Protein AF-A0AAJ5WQP6-F1 (afdb_monomer_lite)

Secondary structure (DSSP, 8-state):
----------SS-HHHHHHHHHSHHHHHHHT-S------STT--

Sequence (44 aa):
MPDIIHRIGIRSTAGAVYNAVATVEGLSNWWTNEVTGNEQVNEK

Organism: NCBI:txid3121375

pLDDT: mean 93.17, std 7.73, range [59.84, 98.31]

Foldseek 3Di:
DDDDDDDDDDPDDPVVVCCLPQDQVSCCVPPHVDGDDDSDDDDD

InterPro domains:
  IPR023393 START-like domain superfamily [G3DSA:3.30.530.20] (1-44)

Structure (mmCIF, N/CA/C/O backbone):
data_AF-A0AAJ5WQP6-F1
#
_entry.id   AF-A0AAJ5WQP6-F1
#
loop_
_atom_site.group_PDB
_atom_site.id
_atom_site.type_symbol
_atom_site.label_atom_id
_atom_site.label_alt_id
_atom_site.label_comp_id
_atom_site.label_asym_id
_atom_site.label_entity_id
_atom_site.label_seq_id
_atom_site.pdbx_PDB_ins_code
_atom_site.Cartn_x
_atom_site.Cartn_y
_atom_site.Cartn_z
_atom_site.occupancy
_atom_site.B_iso_or_equiv
_atom_site.auth_seq_id
_atom_site.auth_comp_id
_atom_site.auth_asym_id
_atom_site.auth_atom_id
_atom_site.pdbx_PDB_model_num
ATOM 1 N N . MET A 1 1 ? 8.222 -24.844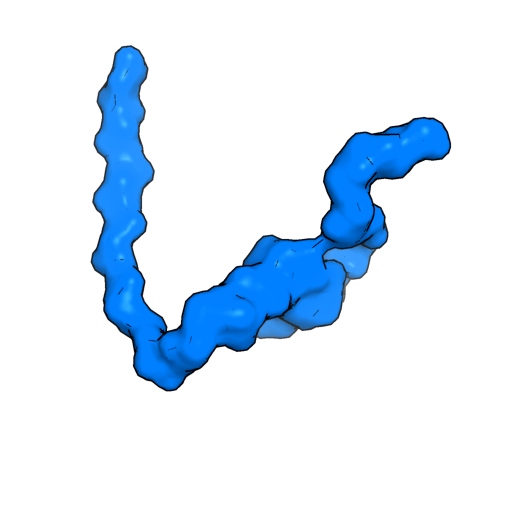 5.406 1.00 77.38 1 MET A N 1
ATOM 2 C CA . MET A 1 1 ? 6.845 -24.476 5.009 1.00 77.38 1 MET A CA 1
ATOM 3 C C . MET A 1 1 ? 6.878 -24.113 3.534 1.00 77.38 1 MET A C 1
ATOM 5 O O . MET A 1 1 ? 7.898 -23.574 3.128 1.00 77.38 1 MET A O 1
ATOM 9 N N . PRO A 1 2 ? 5.870 -24.478 2.728 1.00 87.62 2 PRO A N 1
ATOM 10 C CA . PRO A 1 2 ? 5.819 -24.085 1.323 1.00 87.62 2 PRO A CA 1
ATOM 11 C C . PRO A 1 2 ? 5.425 -22.610 1.182 1.00 87.62 2 PRO A C 1
ATOM 13 O O . PRO A 1 2 ? 4.502 -22.153 1.854 1.00 87.62 2 PRO A O 1
ATOM 16 N N . ASP A 1 3 ? 6.107 -21.894 0.292 1.00 94.75 3 ASP A N 1
ATOM 17 C CA . ASP A 1 3 ? 5.820 -20.494 -0.016 1.00 94.75 3 ASP A CA 1
ATOM 18 C C . ASP A 1 3 ? 4.839 -20.390 -1.190 1.00 94.75 3 ASP A C 1
ATOM 20 O O . ASP A 1 3 ? 4.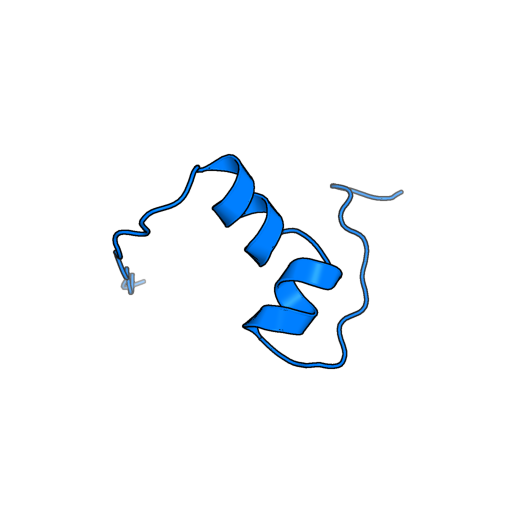993 -21.069 -2.207 1.00 94.75 3 ASP A O 1
ATOM 24 N N . ILE A 1 4 ? 3.850 -19.500 -1.079 1.00 95.06 4 ILE A N 1
ATOM 25 C CA . ILE A 1 4 ? 2.973 -19.121 -2.193 1.00 95.06 4 ILE A CA 1
ATOM 26 C C . ILE A 1 4 ? 3.357 -17.706 -2.622 1.00 95.06 4 ILE A C 1
ATOM 28 O O . ILE A 1 4 ? 3.025 -16.730 -1.952 1.00 95.06 4 ILE A O 1
ATOM 32 N N . ILE A 1 5 ? 4.065 -17.592 -3.748 1.00 95.62 5 ILE A N 1
ATOM 33 C CA . ILE A 1 5 ? 4.589 -16.316 -4.251 1.00 95.62 5 ILE A CA 1
ATOM 34 C C . ILE A 1 5 ? 3.820 -15.898 -5.505 1.00 95.62 5 ILE A C 1
ATOM 36 O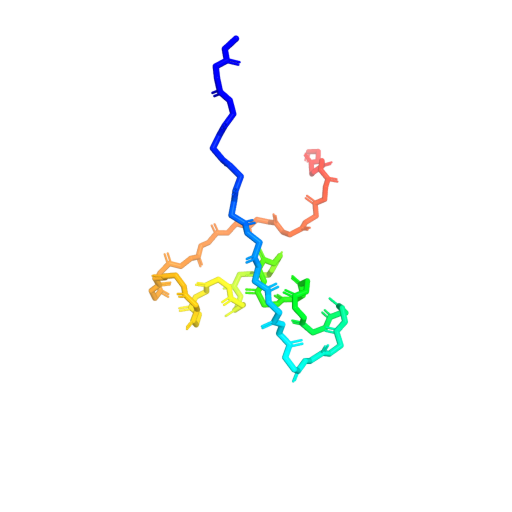 O . ILE A 1 5 ? 3.895 -16.559 -6.540 1.00 95.62 5 ILE A O 1
ATOM 40 N N . HIS A 1 6 ? 3.142 -14.753 -5.432 1.00 95.44 6 HIS A N 1
ATOM 41 C CA . HIS A 1 6 ? 2.526 -14.098 -6.585 1.00 95.44 6 HIS A CA 1
ATOM 42 C C . HIS A 1 6 ? 3.436 -12.972 -7.092 1.00 95.44 6 HIS A C 1
ATOM 44 O O . HIS A 1 6 ? 3.983 -12.203 -6.302 1.00 95.44 6 HIS A O 1
ATOM 50 N N . ARG A 1 7 ? 3.606 -12.858 -8.416 1.00 96.62 7 ARG A N 1
ATOM 51 C CA . ARG A 1 7 ? 4.368 -11.773 -9.057 1.00 96.62 7 ARG A CA 1
ATOM 52 C C . ARG A 1 7 ? 3.508 -11.129 -10.132 1.00 96.62 7 ARG A C 1
ATOM 54 O O . ARG A 1 7 ? 3.017 -11.823 -11.017 1.00 96.62 7 ARG A O 1
ATOM 61 N N . ILE A 1 8 ? 3.355 -9.812 -10.060 1.00 95.81 8 ILE A N 1
ATOM 62 C CA . ILE A 1 8 ? 2.580 -9.024 -11.020 1.00 95.81 8 ILE A CA 1
ATOM 63 C C . ILE A 1 8 ? 3.368 -7.778 -11.425 1.00 95.81 8 ILE A C 1
ATOM 65 O O . ILE A 1 8 ? 4.110 -7.214 -10.624 1.00 95.81 8 ILE A O 1
ATOM 69 N N . GLY A 1 9 ? 3.221 -7.363 -12.682 1.00 97.38 9 GLY A N 1
ATOM 70 C CA . GLY A 1 9 ? 3.753 -6.093 -13.169 1.00 97.38 9 GLY A CA 1
ATOM 71 C C . GLY A 1 9 ? 2.707 -4.993 -13.029 1.00 97.38 9 GLY A C 1
ATOM 72 O O . GLY A 1 9 ? 1.556 -5.190 -13.410 1.00 97.38 9 GLY A O 1
ATOM 73 N N . ILE A 1 10 ? 3.106 -3.829 -12.519 1.00 97.06 10 ILE A N 1
ATOM 74 C CA . ILE A 1 10 ? 2.230 -2.663 -12.360 1.00 97.06 10 ILE A CA 1
ATOM 75 C C . ILE A 1 10 ? 2.833 -1.504 -13.150 1.00 97.06 10 ILE A C 1
ATOM 77 O O . ILE A 1 10 ? 4.013 -1.191 -13.008 1.00 97.06 10 ILE A O 1
ATOM 81 N N . ARG A 1 11 ? 2.026 -0.853 -13.992 1.00 98.19 11 ARG A N 1
ATOM 82 C CA . ARG A 1 11 ? 2.434 0.332 -14.765 1.00 98.19 11 ARG A CA 1
ATOM 83 C C . ARG A 1 11 ? 2.337 1.597 -13.904 1.00 98.19 11 ARG A C 1
ATOM 85 O O . ARG A 1 11 ? 1.522 2.470 -14.175 1.00 98.19 11 ARG A O 1
ATOM 92 N N . SER A 1 12 ? 3.136 1.662 -12.845 1.00 97.50 12 SER A N 1
ATOM 93 C CA . SER A 1 12 ? 3.215 2.805 -11.931 1.00 97.50 12 SER A CA 1
ATOM 94 C C . SER A 1 12 ? 4.610 2.892 -11.305 1.00 97.50 12 SER A C 1
ATOM 96 O O . SER A 1 12 ? 5.418 1.972 -11.447 1.00 97.50 12 SER A O 1
ATOM 98 N N . THR A 1 13 ? 4.920 3.996 -10.627 1.00 98.31 13 THR A N 1
ATOM 99 C CA . THR A 1 13 ? 6.180 4.124 -9.884 1.00 98.31 13 THR A CA 1
ATOM 100 C C . THR A 1 13 ? 6.141 3.271 -8.617 1.00 98.31 13 THR A C 1
ATOM 102 O O . THR A 1 13 ? 5.081 3.055 -8.029 1.00 98.31 13 THR A O 1
ATOM 105 N N . ALA A 1 14 ? 7.307 2.816 -8.149 1.00 97.75 14 ALA A N 1
ATOM 106 C CA . ALA A 1 14 ? 7.392 2.031 -6.917 1.00 97.75 14 ALA A CA 1
ATOM 107 C C . ALA A 1 14 ? 6.815 2.782 -5.702 1.00 97.75 14 ALA A C 1
ATOM 109 O O . ALA A 1 14 ? 6.124 2.181 -4.889 1.00 97.75 14 ALA A O 1
ATOM 110 N N . GLY A 1 15 ? 7.036 4.100 -5.616 1.00 98.00 15 GLY A N 1
ATOM 111 C CA . GLY A 1 15 ? 6.485 4.931 -4.542 1.00 98.00 15 GLY A CA 1
ATOM 112 C C . GLY A 1 15 ? 4.957 5.011 -4.566 1.00 98.00 15 GLY A C 1
ATOM 113 O O . GLY A 1 15 ? 4.328 4.919 -3.520 1.00 98.00 15 GLY A O 1
ATOM 114 N N . ALA A 1 16 ? 4.344 5.101 -5.750 1.00 97.56 16 ALA A N 1
ATOM 115 C CA . ALA A 1 16 ? 2.887 5.092 -5.864 1.00 97.56 16 ALA A CA 1
ATOM 116 C C . ALA A 1 16 ? 2.288 3.729 -5.478 1.00 97.56 16 ALA A C 1
ATOM 118 O O . ALA A 1 16 ? 1.264 3.686 -4.802 1.00 97.56 16 ALA A O 1
ATOM 119 N N . VAL A 1 17 ? 2.940 2.623 -5.859 1.00 97.38 17 VAL A N 1
ATOM 120 C CA . VAL A 1 17 ? 2.522 1.275 -5.436 1.00 97.38 17 VAL A CA 1
ATOM 121 C C . VAL A 1 17 ? 2.663 1.111 -3.925 1.00 97.38 17 VAL A C 1
ATOM 123 O O . VAL A 1 17 ? 1.745 0.601 -3.294 1.00 97.38 17 VAL A O 1
ATOM 126 N N . TYR A 1 18 ? 3.774 1.570 -3.344 1.00 96.44 18 TYR A N 1
ATOM 127 C CA . TYR A 1 18 ? 3.984 1.543 -1.899 1.00 96.44 18 TYR A CA 1
ATOM 128 C C . TYR A 1 18 ? 2.891 2.327 -1.169 1.00 96.44 18 TYR A C 1
ATOM 130 O O . TYR A 1 18 ? 2.231 1.769 -0.302 1.00 96.44 18 TYR A O 1
ATOM 138 N N . ASN A 1 19 ? 2.630 3.572 -1.576 1.00 96.50 19 ASN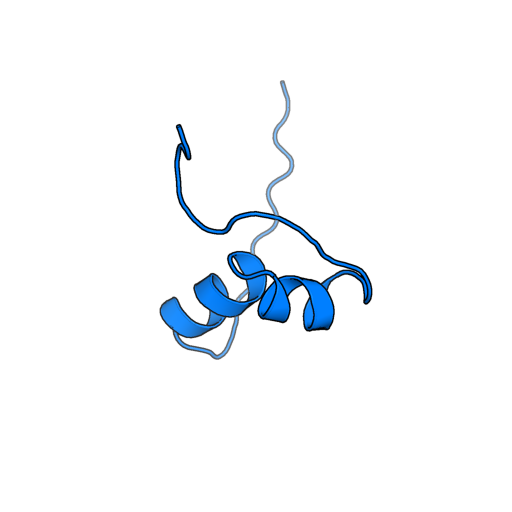 A N 1
ATOM 139 C CA . ASN A 1 19 ? 1.589 4.395 -0.961 1.00 96.50 19 ASN A CA 1
ATOM 140 C C . ASN A 1 19 ? 0.209 3.724 -1.033 1.00 96.50 19 ASN A C 1
ATOM 142 O O . ASN A 1 19 ? -0.520 3.741 -0.052 1.00 96.50 19 ASN A O 1
ATOM 146 N N . ALA A 1 20 ? -0.129 3.072 -2.151 1.00 96.69 20 ALA A N 1
ATOM 147 C CA . ALA A 1 20 ? -1.409 2.381 -2.303 1.00 96.69 20 ALA A CA 1
ATOM 148 C C . ALA A 1 20 ? -1.613 1.212 -1.316 1.00 96.69 20 ALA A C 1
ATOM 150 O O . ALA A 1 20 ? -2.754 0.848 -1.054 1.00 96.69 20 ALA A O 1
ATOM 151 N N . VAL A 1 21 ? -0.542 0.621 -0.774 1.00 95.25 21 VAL A N 1
ATOM 152 C CA . VAL A 1 21 ? -0.628 -0.530 0.151 1.00 95.25 21 VAL A CA 1
ATOM 153 C C . VAL A 1 21 ? -0.116 -0.241 1.564 1.00 95.25 21 VAL A C 1
ATOM 155 O O . VAL A 1 21 ? -0.283 -1.078 2.446 1.00 95.25 21 VAL A O 1
ATOM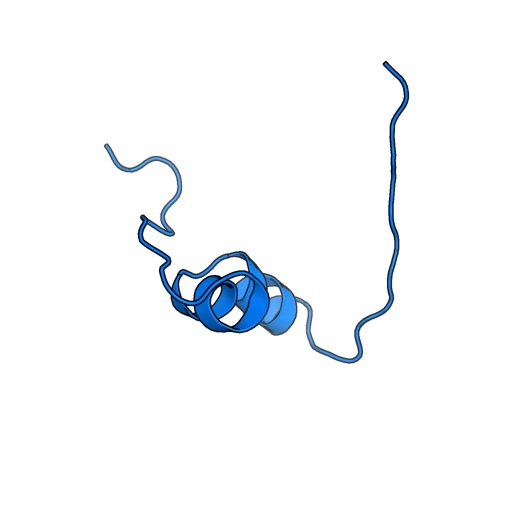 158 N N . ALA A 1 22 ? 0.527 0.907 1.784 1.00 95.81 22 ALA A N 1
ATOM 159 C CA . ALA A 1 22 ? 1.142 1.276 3.058 1.00 95.81 22 ALA A CA 1
ATOM 160 C C . ALA A 1 22 ? 0.390 2.387 3.808 1.00 95.81 22 ALA A C 1
ATOM 162 O O . ALA A 1 22 ? 0.739 2.662 4.953 1.00 95.81 22 ALA A O 1
ATOM 163 N N . THR A 1 23 ? -0.616 3.018 3.190 1.00 96.31 23 THR A N 1
ATOM 164 C CA . THR A 1 23 ? -1.425 4.065 3.831 1.00 96.31 23 THR A CA 1
ATOM 165 C C . THR A 1 23 ? -2.858 3.609 4.081 1.00 96.31 23 THR A C 1
ATOM 167 O O . THR A 1 23 ? -3.391 2.753 3.372 1.00 96.31 23 THR A O 1
ATOM 170 N N . VAL A 1 24 ? -3.508 4.207 5.077 1.00 96.69 24 VAL A N 1
ATOM 171 C CA . VAL A 1 24 ? -4.922 3.989 5.400 1.00 96.69 24 VAL A CA 1
ATOM 172 C C . VAL A 1 24 ? -5.798 4.350 4.203 1.00 96.69 24 VAL A C 1
ATOM 174 O O . VAL A 1 24 ? -6.689 3.585 3.848 1.00 96.69 24 VAL A O 1
ATOM 177 N N . GLU A 1 25 ? -5.511 5.473 3.542 1.00 96.38 25 GLU A N 1
ATOM 178 C CA . GLU A 1 25 ? -6.218 5.896 2.327 1.00 96.38 25 GLU A CA 1
ATOM 179 C C . GLU A 1 25 ? -5.985 4.933 1.150 1.00 96.38 25 GLU A C 1
ATOM 181 O O . GLU A 1 25 ? -6.904 4.628 0.390 1.00 96.38 25 GLU A O 1
ATOM 186 N N . GLY A 1 26 ? -4.760 4.435 0.974 1.00 96.69 26 GLY A N 1
ATOM 187 C CA . GLY A 1 26 ? -4.445 3.481 -0.086 1.00 96.69 26 GLY A CA 1
ATOM 188 C C . GLY A 1 26 ? -5.200 2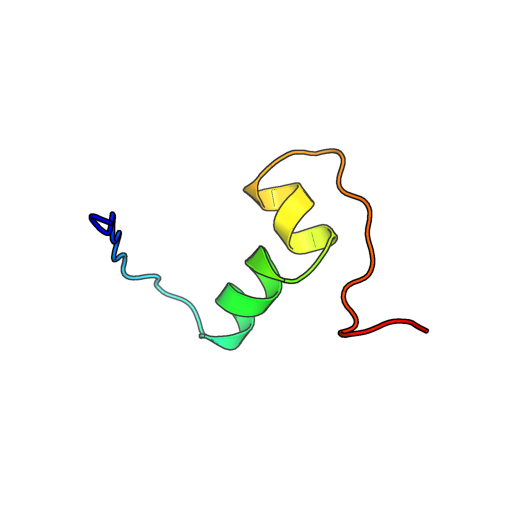.169 0.109 1.00 96.69 26 GLY A C 1
ATOM 189 O O . GLY A 1 26 ? -5.892 1.693 -0.795 1.00 96.69 26 GLY A O 1
ATOM 190 N N . LEU A 1 27 ? -5.141 1.633 1.328 1.00 96.94 27 LEU A N 1
ATOM 191 C CA . LEU A 1 27 ? -5.834 0.409 1.710 1.00 96.94 27 LEU A CA 1
ATOM 192 C C . LEU A 1 27 ? -7.356 0.563 1.657 1.00 96.94 27 LEU A C 1
ATOM 194 O O . LEU A 1 27 ? -8.027 -0.395 1.266 1.00 96.94 27 LEU A O 1
ATOM 198 N N . SER A 1 28 ? -7.903 1.737 1.995 1.00 97.19 28 SER A N 1
ATOM 199 C CA . SER A 1 28 ? -9.352 1.953 1.949 1.00 97.19 28 SER A CA 1
ATOM 200 C C . SER A 1 28 ? -9.912 1.930 0.527 1.00 97.19 28 SER A C 1
ATOM 202 O O . SER A 1 28 ? -11.017 1.446 0.287 1.00 97.19 28 SER A O 1
ATOM 204 N N . ASN A 1 29 ? -9.113 2.391 -0.435 1.00 95.69 29 ASN A N 1
ATOM 205 C CA . ASN A 1 29 ? -9.459 2.382 -1.853 1.00 95.69 29 ASN A CA 1
ATOM 206 C C . ASN A 1 29 ? -9.156 1.043 -2.552 1.00 95.69 29 ASN A C 1
ATOM 208 O O . ASN A 1 29 ? -9.724 0.769 -3.611 1.00 95.69 29 ASN A O 1
ATOM 212 N N . TRP A 1 30 ? -8.253 0.219 -2.007 1.00 92.25 30 TRP A N 1
ATOM 213 C CA . TRP A 1 30 ? -7.813 -1.034 -2.636 1.00 92.25 30 TRP A CA 1
ATOM 214 C C . TRP A 1 30 ? -8.419 -2.305 -2.018 1.00 92.25 30 TRP A C 1
ATOM 216 O O . TRP A 1 30 ? -8.739 -3.237 -2.758 1.00 92.25 30 TRP A O 1
ATOM 226 N N . TRP A 1 31 ? -8.571 -2.370 -0.691 1.00 94.06 31 TRP A N 1
ATOM 227 C CA . TRP A 1 31 ? -8.945 -3.594 0.031 1.00 94.06 31 TRP A CA 1
ATOM 228 C C . TRP A 1 31 ? -10.385 -3.574 0.558 1.00 94.06 31 TRP A C 1
ATOM 230 O O . TRP A 1 31 ? -11.183 -4.442 0.206 1.00 94.06 31 TRP A O 1
ATOM 240 N N . THR A 1 32 ? -10.728 -2.605 1.410 1.00 94.56 32 THR A N 1
ATOM 241 C CA . THR A 1 32 ? -12.068 -2.459 2.009 1.00 94.56 32 THR A CA 1
ATOM 242 C C . THR A 1 32 ? -12.294 -1.024 2.457 1.00 94.56 32 THR A C 1
ATOM 244 O O . THR A 1 32 ? -11.342 -0.361 2.823 1.00 94.56 32 THR A O 1
ATOM 247 N N . ASN A 1 33 ? -13.536 -0.549 2.503 1.00 94.62 33 ASN A N 1
ATOM 248 C CA . ASN A 1 33 ? -13.825 0.868 2.748 1.00 94.62 33 ASN A CA 1
ATOM 249 C C . ASN A 1 33 ? -13.434 1.358 4.156 1.00 94.62 33 ASN A C 1
ATOM 251 O O . ASN A 1 33 ? -13.057 2.514 4.327 1.00 94.62 33 ASN A O 1
ATOM 255 N N . GLU A 1 34 ? -13.550 0.502 5.172 1.00 96.56 34 GLU A N 1
ATOM 256 C CA . GLU A 1 34 ? -13.304 0.870 6.570 1.00 96.56 34 GLU A CA 1
ATOM 257 C C . GLU A 1 34 ? -11.915 0.396 7.004 1.00 96.56 34 GLU A C 1
ATOM 259 O O . GLU A 1 34 ? -11.723 -0.760 7.384 1.00 96.56 34 GLU A O 1
ATOM 264 N N . VAL A 1 35 ? -10.937 1.302 6.933 1.00 96.25 35 VAL A N 1
ATOM 265 C CA . VAL A 1 35 ? -9.554 1.055 7.361 1.00 96.25 35 VAL A CA 1
ATOM 266 C C . VAL A 1 35 ? -9.161 2.084 8.411 1.00 96.25 35 VAL A C 1
ATOM 268 O O . VAL A 1 35 ? -9.365 3.283 8.242 1.00 96.25 35 VAL A O 1
ATOM 271 N N . THR A 1 36 ? -8.571 1.604 9.501 1.00 94.88 36 THR A N 1
ATOM 272 C CA . THR A 1 36 ? -8.029 2.424 10.587 1.00 94.88 36 THR A CA 1
ATOM 273 C C . THR A 1 36 ? -6.695 1.840 11.030 1.00 94.88 36 THR A C 1
ATOM 275 O O . THR A 1 36 ? -6.564 0.618 11.101 1.00 94.88 36 THR A O 1
ATOM 278 N N . GLY A 1 37 ? -5.723 2.680 11.375 1.00 91.88 37 GLY A N 1
ATOM 279 C CA . GLY A 1 37 ? -4.429 2.230 11.884 1.00 91.88 37 GLY A CA 1
ATOM 280 C C . GLY A 1 37 ? -3.402 3.353 11.908 1.00 91.88 37 GLY A C 1
ATOM 281 O O . GLY A 1 37 ? -3.730 4.499 11.601 1.00 91.88 37 GLY A O 1
ATOM 282 N N . ASN A 1 38 ? -2.167 3.005 12.266 1.00 91.56 38 ASN A N 1
ATOM 283 C CA . ASN A 1 38 ? -1.032 3.909 12.184 1.00 91.56 38 ASN A CA 1
ATOM 284 C C . ASN A 1 38 ? -0.044 3.445 11.113 1.00 91.56 38 ASN A C 1
ATOM 286 O O . ASN A 1 38 ? 0.322 2.273 11.060 1.00 91.56 38 ASN A O 1
ATOM 290 N N . GLU A 1 39 ? 0.383 4.379 10.274 1.00 91.19 39 GLU A N 1
ATOM 291 C CA . GLU A 1 39 ? 1.304 4.139 9.160 1.00 91.19 39 GLU A CA 1
ATOM 292 C C . GLU A 1 39 ? 2.784 4.214 9.591 1.00 91.19 39 GLU A C 1
ATOM 294 O O . GLU A 1 39 ? 3.684 3.912 8.808 1.00 91.19 39 GLU A O 1
ATOM 299 N N . GLN A 1 40 ? 3.057 4.619 10.835 1.00 91.12 40 GLN A N 1
ATOM 300 C CA . GLN A 1 40 ? 4.394 4.713 11.412 1.00 91.12 40 GLN A CA 1
ATOM 301 C C . GLN A 1 40 ? 4.867 3.366 11.951 1.00 91.12 40 GLN A C 1
ATOM 303 O O . GLN A 1 40 ? 4.153 2.628 12.631 1.00 91.12 40 GLN A O 1
ATOM 308 N N . VAL A 1 41 ? 6.138 3.071 11.699 1.00 89.50 41 VAL A N 1
ATOM 309 C CA . VAL A 1 41 ? 6.786 1.878 12.238 1.00 89.50 41 VAL A CA 1
ATOM 310 C C . VAL A 1 41 ? 7.093 2.099 13.719 1.00 89.50 41 VAL A C 1
ATOM 312 O O . VAL A 1 41 ? 7.821 3.026 14.067 1.00 89.50 41 VAL A O 1
ATOM 315 N N . ASN A 1 42 ? 6.611 1.188 14.569 1.00 79.19 42 ASN A N 1
ATOM 316 C CA . ASN A 1 42 ? 6.878 1.157 16.011 1.00 79.19 42 ASN A CA 1
ATOM 317 C C . ASN A 1 42 ? 6.458 2.436 16.748 1.00 79.19 42 ASN A C 1
ATOM 319 O O . ASN A 1 42 ? 7.274 3.065 17.429 1.00 79.19 42 ASN A O 1
ATOM 323 N N . GLU A 1 43 ? 5.181 2.801 16.645 1.00 67.88 43 GLU A N 1
ATOM 324 C CA . GLU A 1 43 ? 4.615 3.741 17.608 1.00 67.88 43 GLU A CA 1
ATOM 325 C C . GLU A 1 43 ? 4.826 3.229 19.039 1.00 67.88 43 GLU A C 1
ATOM 327 O O . GLU A 1 43 ? 4.585 2.057 19.333 1.00 67.88 43 GLU A O 1
ATOM 332 N N . LYS A 1 44 ? 5.366 4.104 19.892 1.00 59.84 44 LYS A N 1
ATOM 333 C CA . LYS A 1 44 ? 5.599 3.837 21.313 1.00 59.84 44 LYS A CA 1
ATOM 334 C C . LYS A 1 44 ? 4.323 3.993 22.120 1.00 59.84 44 LYS A C 1
ATOM 336 O O . LYS A 1 44 ? 3.606 4.983 21.858 1.00 59.84 44 LYS A O 1
#

Radius of gyration: 13.25 Å; chains: 1; bounding box: 21×30×36 Å